Protein 3KVT (pdb70)

Structure (mmCIF, N/CA/C/O backbone):
data_3KVT
#
_entry.id   3KVT
#
_cell.length_a   67.191
_cell.length_b   67.191
_cell.length_c   138.900
_cell.angle_alpha   90.00
_cell.angle_beta   90.00
_cell.angle_gamma   90.00
#
_symmetry.space_group_name_H-M   'I 4 2 2'
#
loop_
_entity.id
_entity.type
_entity.pdbx_description
1 polymer 'POTASSIUM CHANNEL PROTEIN SHAW'
2 non-polymer 'ZINC ION'
3 water water
#
loop_
_atom_site.group_PDB
_atom_site.id
_atom_site.type_symbol
_atom_site.label_atom_id
_atom_site.label_alt_id
_atom_site.label_comp_id
_atom_site.label_asym_id
_atom_site.label_entity_id
_atom_site.label_seq_id
_atom_site.pdbx_PDB_ins_code
_atom_site.Cartn_x
_atom_site.Cartn_y
_atom_site.Cartn_z
_atom_site.occupancy
_atom_site.B_iso_or_equiv
_atom_site.auth_seq_id
_atom_site.auth_comp_id
_atom_site.auth_asym_id
_atom_site.auth_atom_id
_atom_site.pdbx_PDB_model_num
ATOM 1 N N . GLU A 1 4 ? 60.767 -16.739 111.122 1.00 59.51 9 GLU A N 1
ATOM 2 C CA . GLU A 1 4 ? 60.151 -18.080 111.364 1.00 57.04 9 GLU A CA 1
ATOM 3 C C . GLU A 1 4 ? 60.137 -18.890 110.068 1.00 52.82 9 GLU A C 1
ATOM 4 O O . GLU A 1 4 ? 60.813 -19.915 109.948 1.00 52.65 9 GLU A O 1
ATOM 6 N N . ASN A 1 5 ? 59.364 -18.412 109.101 1.00 48.32 10 ASN A N 1
ATOM 7 C CA . ASN A 1 5 ? 59.253 -19.060 107.805 1.00 42.82 10 ASN A CA 1
ATOM 8 C C . ASN A 1 5 ? 59.940 -18.225 106.729 1.00 36.96 10 ASN A C 1
ATOM 9 O O . ASN A 1 5 ? 59.768 -18.474 105.543 1.00 33.60 10 ASN A O 1
ATOM 14 N N . ARG A 1 6 ? 60.715 -17.230 107.157 1.00 33.51 11 ARG A N 1
ATOM 15 C CA . ARG A 1 6 ? 61.436 -16.345 106.241 1.00 29.69 11 ARG A CA 1
ATOM 16 C C . ARG A 1 6 ? 62.927 -16.283 106.517 1.00 25.79 11 ARG A C 1
ATOM 17 O O . ARG A 1 6 ? 63.374 -16.507 107.639 1.00 26.28 11 ARG A O 1
ATOM 25 N N . VAL A 1 7 ? 63.680 -15.895 105.496 1.00 23.73 12 VAL A N 1
ATOM 26 C CA . VAL A 1 7 ? 65.126 -15.779 105.602 1.00 21.41 12 VAL A CA 1
ATOM 27 C C . VAL A 1 7 ? 65.575 -14.454 104.999 1.00 20.05 12 VAL A C 1
ATOM 28 O O . VAL A 1 7 ? 64.986 -13.967 104.028 1.00 19.66 12 VAL A O 1
ATOM 32 N N . ILE A 1 8 ? 66.597 -13.858 105.604 1.00 19.08 13 ILE A N 1
ATOM 33 C CA . ILE A 1 8 ? 67.154 -12.597 105.123 1.00 17.29 13 ILE A CA 1
ATOM 34 C C . ILE A 1 8 ? 68.508 -12.839 104.477 1.00 17.68 13 ILE A C 1
ATOM 35 O O . ILE A 1 8 ? 69.408 -13.397 105.102 1.00 17.10 13 ILE A O 1
ATOM 40 N N . ILE A 1 9 ? 68.609 -12.506 103.195 1.00 18.51 1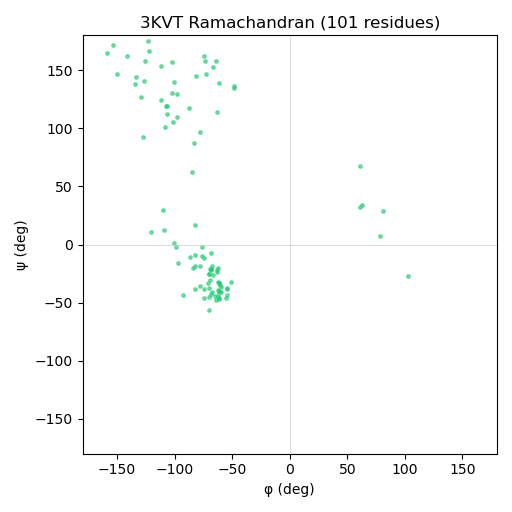4 ILE A N 1
ATOM 41 C CA . ILE A 1 9 ? 69.857 -12.651 102.467 1.00 16.67 14 ILE A CA 1
ATOM 42 C C . ILE A 1 9 ? 70.381 -11.237 102.233 1.00 17.74 14 ILE A C 1
ATOM 43 O O . ILE A 1 9 ? 69.844 -10.492 101.406 1.00 16.66 14 ILE A O 1
ATOM 48 N N . ASN A 1 10 ? 71.356 -10.848 103.053 1.00 15.87 15 ASN A N 1
ATOM 49 C CA . ASN A 1 10 ? 72.006 -9.539 102.965 1.00 13.84 15 ASN A CA 1
ATOM 50 C C . ASN A 1 10 ? 72.989 -9.615 101.797 1.00 12.67 15 ASN A C 1
ATOM 51 O O . ASN A 1 10 ? 74.063 -10.186 101.927 1.00 14.10 15 ASN A O 1
ATOM 56 N N . VAL A 1 11 ? 72.577 -9.138 100.628 1.00 12.49 16 VAL A N 1
ATOM 57 C CA . VAL A 1 11 ? 73.442 -9.164 99.456 1.00 11.88 16 VAL A CA 1
ATOM 58 C C . VAL A 1 11 ? 74.037 -7.776 99.229 1.00 16.07 16 VAL A C 1
ATOM 59 O O . VAL A 1 11 ? 73.338 -6.854 98.800 1.00 16.54 16 VAL A O 1
ATOM 63 N N . GLY A 1 12 ? 75.316 -7.626 99.562 1.00 14.51 17 GLY A N 1
ATOM 64 C CA . GLY A 1 12 ? 75.995 -6.352 99.393 1.00 15.19 17 GLY A CA 1
ATOM 65 C C . GLY A 1 12 ? 75.404 -5.199 100.186 1.00 14.79 17 GLY A C 1
ATOM 66 O O . GLY A 1 12 ? 75.468 -4.057 99.739 1.00 17.05 17 GLY A O 1
ATOM 67 N N . GLY A 1 13 ? 74.842 -5.488 101.358 1.00 15.17 18 GLY A N 1
ATOM 68 C CA . GLY A 1 13 ? 74.251 -4.445 102.183 1.00 14.54 18 GLY A CA 1
ATOM 69 C C . GLY A 1 13 ? 72.735 -4.381 102.131 1.00 14.32 18 GLY A C 1
ATOM 70 O O . GLY A 1 13 ? 72.098 -3.942 103.088 1.00 14.25 18 GLY A O 1
ATOM 71 N N . ILE A 1 14 ? 72.161 -4.822 101.012 1.00 14.53 19 ILE A N 1
ATOM 72 C CA . ILE A 1 14 ? 70.713 -4.818 100.829 1.00 15.20 19 ILE A CA 1
ATOM 73 C C . ILE A 1 14 ? 70.110 -6.100 101.378 1.00 16.01 19 ILE A C 1
ATOM 74 O O . ILE A 1 14 ? 70.382 -7.189 100.875 1.00 17.01 19 ILE A O 1
ATOM 79 N N . ARG A 1 15 ? 69.259 -5.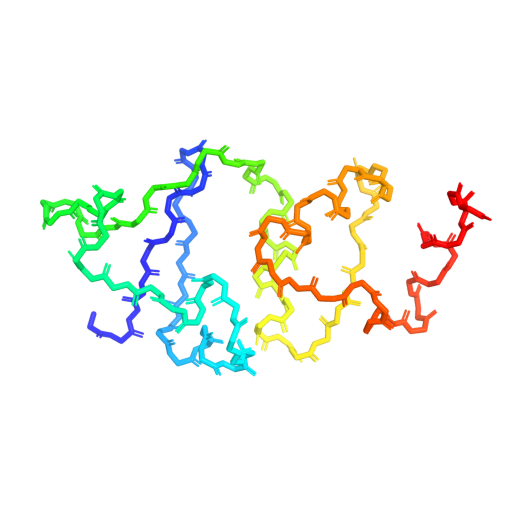964 102.384 1.00 13.14 20 ARG A N 1
ATOM 80 C CA . ARG A 1 15 ? 68.638 -7.118 102.998 1.00 14.60 20 ARG A CA 1
ATOM 81 C C . ARG A 1 15 ? 67.394 -7.655 102.295 1.00 15.25 20 ARG A C 1
ATOM 82 O O . ARG A 1 15 ? 66.268 -7.243 102.591 1.00 16.23 20 ARG A O 1
ATOM 90 N N . HIS A 1 16 ? 67.607 -8.539 101.325 1.00 13.89 21 HIS A N 1
ATOM 91 C CA . HIS A 1 16 ? 66.491 -9.155 100.615 1.00 15.41 21 HIS A CA 1
ATOM 92 C C . HIS A 1 16 ? 65.833 -10.160 101.568 1.00 15.44 21 HIS A C 1
ATOM 93 O O . HIS A 1 16 ? 66.506 -10.771 102.396 1.00 16.49 21 HIS A O 1
ATOM 100 N N . GLU A 1 17 ? 64.518 -10.315 101.457 1.00 16.65 22 GLU A N 1
ATOM 101 C CA . GLU A 1 17 ? 63.777 -11.215 102.334 1.00 16.08 22 GLU A CA 1
ATOM 102 C C . GLU A 1 17 ? 62.796 -12.073 101.549 1.00 16.18 22 GLU A C 1
ATOM 103 O O . GLU A 1 17 ? 62.114 -11.592 100.642 1.00 15.63 22 GLU A O 1
ATOM 109 N N . THR A 1 18 ? 62.731 -13.348 101.907 1.00 15.01 23 THR A N 1
ATOM 110 C CA . THR A 1 18 ? 61.842 -14.270 101.224 1.00 14.76 23 THR A CA 1
ATOM 111 C C . THR A 1 18 ? 61.456 -15.406 102.162 1.00 14.50 23 THR A C 1
ATOM 112 O O . THR A 1 18 ? 61.957 -15.489 103.276 1.00 17.71 23 THR A O 1
ATOM 116 N N . TYR A 1 19 ? 60.512 -16.242 101.751 1.00 15.42 24 TYR A N 1
ATOM 117 C CA . TYR A 1 19 ? 60.136 -17.371 102.590 1.00 15.50 24 TYR A CA 1
ATOM 118 C C . TYR A 1 19 ? 61.166 -18.457 102.334 1.00 15.98 24 TYR A C 1
ATOM 119 O O . TYR A 1 19 ? 61.666 -18.580 101.221 1.00 17.27 24 TYR A O 1
ATOM 128 N N . LYS A 1 20 ? 61.496 -19.226 103.367 1.00 17.49 25 LYS A N 1
ATOM 129 C CA . LYS A 1 20 ? 62.461 -20.320 103.252 1.00 18.05 25 LYS A CA 1
ATOM 130 C C . LYS A 1 20 ? 62.086 -21.300 102.139 1.00 17.49 25 LYS A C 1
ATOM 131 O O . LYS A 1 20 ? 62.945 -21.765 101.394 1.00 19.67 25 LYS A O 1
ATOM 137 N N . ALA A 1 21 ? 60.788 -21.549 101.992 1.00 20.06 26 ALA A N 1
ATOM 138 C CA . ALA A 1 21 ? 60.269 -22.464 100.978 1.00 20.42 26 ALA A CA 1
ATOM 139 C C . ALA A 1 21 ? 60.565 -22.012 99.550 1.00 21.90 26 ALA A C 1
ATOM 140 O O . ALA A 1 21 ? 60.731 -22.834 98.646 1.00 23.31 26 ALA A O 1
ATOM 142 N N . THR A 1 22 ? 60.609 -20.701 99.343 1.00 19.40 27 THR A N 1
ATOM 143 C CA . THR A 1 22 ? 60.880 -20.152 98.023 1.00 17.51 27 THR A CA 1
ATOM 144 C C . THR A 1 22 ? 62.254 -20.590 97.535 1.00 16.41 27 THR A C 1
ATOM 145 O O . THR A 1 22 ? 62.424 -20.915 96.364 1.00 17.48 27 THR A O 1
ATOM 149 N N . LEU A 1 23 ? 63.230 -20.591 98.440 1.00 17.89 28 LEU A N 1
ATOM 150 C CA . LEU A 1 23 ? 64.604 -20.955 98.094 1.00 20.17 28 LEU A CA 1
ATOM 151 C C . LEU A 1 23 ? 64.777 -22.429 97.746 1.00 22.47 28 LEU A C 1
ATOM 152 O O . LEU A 1 23 ? 65.723 -22.795 97.057 1.00 23.25 28 LEU A O 1
ATOM 157 N N . LYS A 1 24 ? 63.848 -23.266 98.199 1.00 24.46 29 LYS A N 1
ATOM 158 C CA . LYS A 1 24 ? 63.914 -24.694 97.917 1.00 26.43 29 LYS A CA 1
ATOM 159 C C . LYS A 1 24 ? 63.345 -25.014 96.537 1.00 28.37 29 LYS A C 1
ATOM 160 O O . LYS A 1 24 ? 63.498 -26.129 96.047 1.00 30.80 29 LYS A O 1
ATOM 166 N N . LYS A 1 25 ? 62.725 -24.028 95.895 1.00 28.89 30 LYS A N 1
ATOM 167 C CA . LYS A 1 25 ? 62.120 -24.230 94.584 1.00 29.05 30 LYS A CA 1
ATOM 168 C C . LYS A 1 25 ? 63.086 -24.600 93.465 1.00 29.14 30 LYS A C 1
ATOM 169 O O . LYS A 1 25 ? 62.679 -25.155 92.447 1.00 28.42 30 LYS A O 1
ATOM 175 N N . ILE A 1 26 ? 64.361 -24.277 93.642 1.00 27.54 31 ILE A N 1
ATOM 176 C CA . ILE A 1 26 ? 65.374 -24.628 92.654 1.00 26.51 31 ILE A CA 1
ATOM 177 C C . ILE A 1 26 ? 66.470 -25.358 93.424 1.00 27.10 31 ILE A C 1
ATOM 178 O O . ILE A 1 26 ? 67.369 -24.737 93.993 1.00 27.50 31 ILE A O 1
ATOM 183 N N . PRO A 1 27 ? 66.382 -26.697 93.482 1.00 28.40 32 PRO A N 1
ATOM 184 C CA . PRO A 1 27 ? 67.352 -27.536 94.190 1.00 28.47 32 PRO A CA 1
ATOM 185 C C . PRO A 1 27 ? 68.751 -27.478 93.601 1.00 28.24 32 PRO A C 1
ATOM 186 O O . PRO A 1 27 ? 68.934 -27.093 92.443 1.00 27.43 32 PRO A O 1
ATOM 190 N N . ALA A 1 28 ? 69.732 -27.832 94.429 1.00 28.27 33 ALA A N 1
ATOM 191 C CA . ALA A 1 28 ? 71.145 -27.861 94.042 1.00 29.48 33 ALA A CA 1
ATOM 192 C C . ALA A 1 28 ? 71.781 -26.521 93.630 1.00 28.81 33 ALA A C 1
ATOM 193 O O . ALA A 1 28 ? 72.656 -26.480 92.750 1.00 30.53 33 ALA A O 1
ATOM 195 N N . THR A 1 29 ? 71.339 -25.440 94.275 1.00 27.12 34 THR A N 1
ATOM 196 C CA . THR A 1 29 ? 71.862 -24.096 94.029 1.00 22.82 34 THR A CA 1
ATOM 197 C C . THR A 1 29 ? 72.391 -23.556 95.357 1.00 22.50 34 THR A C 1
ATOM 198 O O . THR A 1 29 ? 72.080 -24.099 96.423 1.00 20.91 34 THR A O 1
ATOM 202 N N . ARG A 1 30 ? 73.158 -22.472 95.312 1.00 19.99 35 ARG A N 1
ATOM 203 C CA . ARG A 1 30 ? 73.711 -21.921 96.544 1.00 17.72 35 ARG A CA 1
ATOM 204 C C . ARG A 1 30 ? 72.636 -21.507 97.544 1.00 16.54 35 ARG A C 1
ATOM 205 O O . ARG A 1 30 ? 72.757 -21.777 98.733 1.00 19.65 35 ARG A O 1
ATOM 213 N N . LEU A 1 31 ? 71.563 -20.893 97.055 1.00 17.29 36 LEU A N 1
ATOM 214 C CA . LEU A 1 31 ? 70.474 -20.451 97.922 1.00 19.28 36 LEU A CA 1
ATOM 215 C C . LEU A 1 31 ? 69.634 -21.588 98.501 1.00 19.86 36 LEU A C 1
ATOM 216 O O . LEU A 1 31 ? 69.133 -21.479 99.618 1.00 18.05 36 LEU A O 1
ATOM 221 N N . SER A 1 32 ? 69.462 -22.668 97.744 1.00 23.00 37 SER A N 1
ATOM 222 C CA . SER A 1 32 ? 68.684 -23.800 98.243 1.00 24.23 37 SER A CA 1
ATOM 223 C C . SER A 1 32 ? 69.487 -24.569 99.277 1.00 25.35 37 SER A C 1
ATOM 224 O O . SER A 1 32 ? 68.928 -25.358 100.038 1.00 25.46 37 SER A O 1
ATOM 227 N N . ARG A 1 33 ? 70.780 -24.250 99.356 1.00 29.63 38 ARG A N 1
ATOM 228 C CA . ARG A 1 33 ? 71.720 -24.888 100.284 1.00 30.95 38 ARG A CA 1
ATOM 229 C C . ARG A 1 33 ? 72.063 -24.125 101.575 1.00 31.62 38 ARG A C 1
ATOM 230 O O . ARG A 1 33 ? 72.864 -24.614 102.374 1.00 32.90 38 ARG A O 1
ATOM 238 N N . LEU A 1 34 ? 71.470 -22.947 101.784 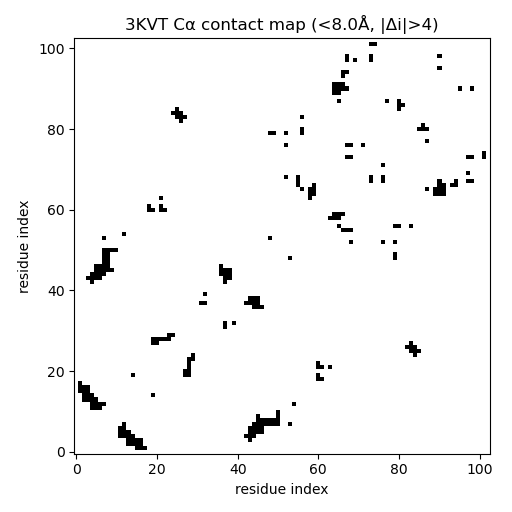1.00 30.18 39 LEU A N 1
ATOM 239 C CA . LEU A 1 34 ? 71.744 -22.145 102.984 1.00 27.30 39 LEU A CA 1
ATOM 240 C C . LEU A 1 34 ? 71.674 -22.941 104.285 1.00 27.73 39 LEU A C 1
ATOM 241 O O . LEU A 1 34 ? 70.744 -23.722 104.495 1.00 29.38 39 LEU A O 1
ATOM 246 N N . THR A 1 35 ? 72.658 -22.728 105.155 1.00 25.97 40 THR A N 1
ATOM 247 C CA . THR A 1 35 ? 72.731 -23.405 106.451 1.00 24.76 40 THR A CA 1
ATOM 248 C C . THR A 1 35 ? 73.422 -22.517 107.478 1.00 23.35 40 THR A C 1
ATOM 249 O O . THR A 1 35 ? 74.317 -21.751 107.131 1.00 23.64 40 THR A O 1
ATOM 253 N N . GLU A 1 36 ? 73.000 -22.622 108.738 1.00 23.47 41 GLU A N 1
ATOM 254 C CA . GLU A 1 36 ? 73.582 -21.829 109.824 1.00 25.05 41 GLU A CA 1
ATOM 255 C C . GLU A 1 36 ? 75.018 -22.221 110.149 1.00 26.35 41 GLU A C 1
ATOM 256 O O . GLU A 1 36 ? 75.675 -21.569 110.957 1.00 26.31 41 GLU A O 1
ATOM 262 N N . GLY A 1 37 ? 75.489 -23.301 109.533 1.00 25.97 42 GLY A N 1
ATOM 263 C CA . GLY A 1 37 ? 76.859 -23.726 109.730 1.00 25.32 42 GLY A CA 1
ATOM 264 C C . GLY A 1 37 ? 77.757 -22.831 108.888 1.00 26.08 42 GLY A C 1
ATOM 265 O O . GLY A 1 37 ? 78.962 -22.761 109.120 1.00 27.89 42 GLY A O 1
ATOM 266 N N . MET A 1 38 ? 77.171 -22.154 107.899 1.00 24.61 43 MET A N 1
ATOM 267 C CA . MET A 1 38 ? 77.918 -21.245 107.031 1.00 21.87 43 MET A CA 1
ATOM 268 C C . MET A 1 38 ? 78.517 -20.113 107.838 1.00 19.81 43 MET A C 1
ATOM 269 O O . MET A 1 38 ? 77.884 -19.563 108.737 1.00 17.37 43 MET A O 1
ATOM 274 N N . LEU A 1 39 ? 79.753 -19.772 107.508 1.00 20.90 44 LEU A N 1
ATOM 275 C CA . LEU A 1 39 ? 80.471 -18.720 108.208 1.00 20.82 44 LEU A CA 1
ATOM 276 C C . LEU A 1 39 ? 79.921 -17.323 107.953 1.00 18.00 44 LEU A C 1
ATOM 277 O O . LEU A 1 39 ? 79.999 -16.462 108.826 1.00 19.92 44 LEU A O 1
ATOM 282 N N . ASN A 1 40 ? 79.351 -17.104 106.772 1.00 18.06 45 ASN A N 1
ATOM 283 C CA . ASN A 1 40 ? 78.769 -15.806 106.432 1.00 17.77 45 ASN A CA 1
ATOM 284 C C . ASN A 1 40 ? 77.354 -15.652 106.991 1.00 20.75 45 ASN A C 1
ATOM 285 O O . ASN A 1 40 ? 76.574 -14.822 106.522 1.00 23.01 45 ASN A O 1
ATOM 290 N N . TYR A 1 41 ? 77.000 -16.507 107.947 1.00 21.41 46 TYR A N 1
ATOM 291 C CA . TYR A 1 41 ? 75.702 -16.429 108.597 1.00 21.30 46 TYR A CA 1
ATOM 292 C C . TYR A 1 41 ? 75.949 -15.772 109.945 1.00 21.78 46 TYR A C 1
ATOM 293 O O . TYR A 1 41 ? 76.862 -16.170 110.669 1.00 21.77 46 TYR A O 1
ATOM 302 N N . ASP A 1 42 ? 75.158 -14.748 110.255 1.00 21.14 47 ASP A N 1
ATOM 303 C CA . ASP A 1 42 ? 75.270 -14.025 111.518 1.00 24.89 47 ASP A CA 1
ATOM 304 C C . ASP A 1 42 ? 74.099 -14.381 112.432 1.00 26.57 47 ASP A C 1
ATOM 305 O O . ASP A 1 42 ? 72.956 -14.035 112.154 1.00 24.19 47 ASP A O 1
ATOM 310 N N . PRO A 1 43 ? 74.378 -15.075 113.543 1.00 28.37 48 PRO A N 1
ATOM 311 C CA . PRO A 1 43 ? 73.340 -15.475 114.499 1.00 30.17 48 PRO A CA 1
ATOM 312 C C . PRO A 1 43 ? 72.673 -14.310 115.235 1.00 31.53 48 PRO A C 1
ATOM 313 O O . PRO A 1 43 ? 71.532 -14.423 115.674 1.00 33.27 48 PRO A O 1
ATOM 317 N N . VAL A 1 44 ? 73.393 -13.201 115.378 1.00 34.33 49 VAL A N 1
ATOM 318 C CA . VAL A 1 44 ? 72.866 -12.023 116.057 1.00 34.32 49 VAL A CA 1
ATOM 319 C C . VAL A 1 44 ? 71.775 -11.357 115.226 1.00 36.38 49 VAL A C 1
ATOM 320 O O . VAL A 1 44 ? 70.654 -11.163 115.706 1.00 40.03 49 VAL A O 1
ATOM 324 N N . LEU A 1 45 ? 72.110 -10.998 113.987 1.00 35.54 50 LEU A N 1
ATOM 325 C CA . LEU A 1 45 ? 71.149 -10.366 113.085 1.00 35.74 50 LEU A CA 1
ATOM 326 C C . LEU A 1 45 ? 70.262 -11.398 112.409 1.00 34.05 50 LEU A C 1
ATOM 327 O O . LEU A 1 45 ? 69.195 -11.066 111.890 1.00 32.95 50 LEU A O 1
ATOM 332 N N . ASN A 1 46 ? 70.716 -12.649 112.430 1.00 32.15 51 ASN A N 1
ATOM 333 C CA . ASN A 1 46 ? 70.001 -13.757 111.814 1.00 29.82 51 ASN A CA 1
ATOM 334 C C . ASN A 1 46 ? 69.862 -13.494 110.308 1.00 26.77 51 ASN A C 1
ATOM 335 O O . ASN A 1 46 ? 68.767 -13.233 109.814 1.00 27.50 51 ASN A O 1
ATOM 340 N N . GLU A 1 47 ? 70.990 -13.522 109.593 1.00 24.28 52 GLU A N 1
ATOM 341 C CA . GLU A 1 47 ? 71.007 -13.2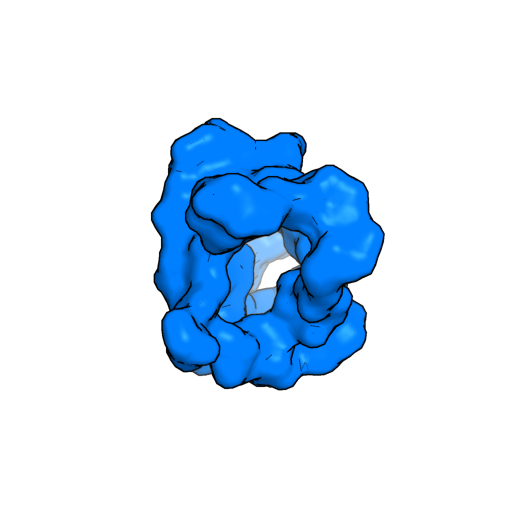85 108.142 1.00 20.93 52 GLU A CA 1
ATOM 342 C C . GLU A 1 47 ? 72.251 -13.860 107.475 1.00 17.63 52 GLU A C 1
ATOM 343 O O . GLU A 1 47 ? 73.221 -14.182 108.145 1.00 18.76 52 GLU A O 1
ATOM 349 N N . TYR A 1 48 ? 72.213 -13.977 106.151 1.00 15.82 53 TYR A N 1
ATOM 350 C CA . TYR A 1 48 ? 73.341 -14.487 105.375 1.00 16.92 53 TYR A CA 1
ATOM 351 C C . TYR A 1 48 ? 73.925 -13.357 104.541 1.00 17.24 53 TYR A C 1
ATOM 352 O O . TYR A 1 48 ? 73.203 -12.725 103.773 1.00 19.51 53 TYR A O 1
ATOM 361 N N . PHE A 1 49 ? 75.220 -13.092 104.695 1.00 14.85 54 PHE A N 1
ATOM 362 C CA . PHE A 1 49 ? 75.855 -12.047 103.907 1.00 13.22 54 PHE A CA 1
ATOM 363 C C . PHE A 1 49 ? 76.597 -12.594 102.695 1.00 14.09 54 PHE A C 1
ATOM 364 O O . PHE A 1 49 ? 77.410 -13.515 102.811 1.00 13.59 54 PHE A O 1
ATOM 372 N N . PHE A 1 50 ? 76.312 -12.001 101.537 1.00 13.54 55 PHE A N 1
ATOM 373 C CA . PHE A 1 50 ? 76.954 -12.340 100.275 1.00 14.63 55 PHE A CA 1
ATOM 374 C C . PHE A 1 50 ? 77.445 -11.045 99.629 1.00 17.26 55 PHE A C 1
ATOM 375 O O . PHE A 1 50 ? 76.682 -10.088 99.461 1.00 17.79 55 PHE A O 1
ATOM 383 N N . ASP A 1 51 ? 78.726 -11.017 99.280 1.00 16.85 56 ASP A N 1
ATOM 384 C CA . ASP A 1 51 ? 79.343 -9.841 98.673 1.00 17.17 56 ASP A CA 1
ATOM 385 C C . ASP A 1 51 ? 79.128 -9.809 97.158 1.00 17.35 56 ASP A C 1
ATOM 386 O O . ASP A 1 51 ? 80.086 -9.867 96.381 1.00 17.49 56 ASP A O 1
ATOM 391 N N . ARG A 1 52 ? 77.861 -9.721 96.745 1.00 17.14 57 ARG A N 1
ATOM 392 C CA . ARG A 1 52 ? 77.509 -9.694 95.322 1.00 16.12 57 ARG A CA 1
ATOM 393 C C . ARG A 1 52 ? 76.706 -8.445 94.964 1.00 16.73 57 ARG A C 1
ATOM 394 O O . ARG A 1 52 ? 76.328 -7.665 95.843 1.00 18.28 57 ARG A O 1
ATOM 402 N N . HIS A 1 53 ? 76.430 -8.290 93.668 1.00 17.00 58 HIS A N 1
ATOM 403 C CA . HIS A 1 53 ? 75.658 -7.172 93.135 1.00 16.93 58 HIS A CA 1
ATOM 404 C C . HIS A 1 53 ? 74.255 -7.253 93.727 1.00 18.92 58 HIS A C 1
ATOM 405 O O . HIS A 1 53 ? 73.498 -8.184 93.437 1.00 18.78 58 HIS A O 1
ATOM 412 N N . PRO A 1 54 ? 73.889 -6.269 94.560 1.00 18.76 59 PRO A N 1
ATOM 413 C CA . PRO A 1 54 ? 72.574 -6.225 95.207 1.00 21.13 59 PRO A CA 1
ATOM 414 C C . PRO A 1 54 ? 71.395 -5.921 94.277 1.00 24.19 59 PRO A C 1
ATOM 415 O O . PRO A 1 54 ? 70.250 -6.285 94.576 1.00 27.21 59 PRO A O 1
ATOM 419 N N . GLY A 1 55 ? 71.673 -5.238 93.169 1.00 25.28 60 GLY A N 1
ATOM 420 C CA . GLY A 1 55 ? 70.624 -4.885 92.232 1.00 26.75 60 GLY A CA 1
ATOM 421 C C . GLY A 1 55 ? 70.156 -6.074 91.426 1.00 28.28 60 GLY A C 1
ATOM 422 O O . GLY A 1 55 ? 68.955 -6.318 91.297 1.00 30.73 60 GLY A O 1
ATOM 423 N N . VAL A 1 56 ? 71.120 -6.828 90.917 1.00 24.02 61 VAL A N 1
ATOM 424 C CA . VAL A 1 56 ? 70.863 -8.004 90.104 1.00 21.87 61 VAL A CA 1
ATOM 425 C C . VAL A 1 56 ? 70.226 -9.152 90.900 1.00 21.41 61 VAL A C 1
ATOM 426 O O . VAL A 1 56 ? 69.540 -10.008 90.338 1.00 19.62 61 VAL A O 1
ATOM 430 N N . PHE A 1 57 ? 70.409 -9.134 92.215 1.00 18.74 62 PHE A N 1
ATOM 431 C CA . PHE A 1 57 ? 69.882 -10.189 93.063 1.00 17.47 62 PHE A CA 1
ATOM 432 C C . PHE A 1 57 ? 68.366 -10.326 93.031 1.00 18.35 62 PHE A C 1
ATOM 433 O O . PHE A 1 57 ? 67.844 -11.429 93.150 1.00 16.78 62 PHE A O 1
ATOM 441 N N . ALA A 1 58 ? 67.657 -9.214 92.869 1.00 18.64 63 ALA A N 1
ATOM 442 C CA . ALA A 1 58 ? 66.197 -9.251 92.807 1.00 17.98 63 ALA A CA 1
ATOM 443 C C . ALA A 1 58 ? 65.785 -10.115 91.628 1.00 17.94 63 ALA A C 1
ATOM 444 O O . ALA A 1 58 ? 64.782 -10.823 91.681 1.00 17.73 63 ALA A O 1
ATOM 446 N N . GLN A 1 59 ? 66.584 -10.057 90.567 1.00 19.98 64 GLN A N 1
ATOM 447 C CA . GLN A 1 59 ? 66.328 -10.826 89.361 1.00 20.70 64 GLN A CA 1
ATOM 448 C C . GLN A 1 59 ? 66.674 -12.285 89.623 1.00 18.97 64 GLN A C 1
ATOM 449 O O . GLN A 1 59 ? 65.972 -13.193 89.175 1.00 20.25 64 GLN A O 1
ATOM 455 N N . ILE A 1 60 ? 67.742 -12.504 90.380 1.00 18.57 65 ILE A N 1
ATOM 456 C CA . ILE A 1 60 ? 68.172 -13.855 90.716 1.00 17.09 65 ILE A CA 1
ATOM 457 C C . ILE A 1 60 ? 67.090 -14.517 91.559 1.00 17.73 65 ILE A C 1
ATOM 458 O O . ILE A 1 60 ? 66.650 -15.627 91.280 1.00 18.87 65 ILE A O 1
ATOM 463 N N . ILE A 1 61 ? 66.631 -13.789 92.565 1.00 18.38 66 ILE A N 1
ATOM 464 C CA . ILE A 1 61 ? 65.624 -14.278 93.490 1.00 18.98 66 ILE A CA 1
ATOM 465 C C . ILE A 1 61 ? 64.251 -14.410 92.826 1.00 18.72 66 ILE A C 1
ATOM 466 O O . ILE A 1 61 ? 63.449 -15.262 93.205 1.00 17.62 66 ILE A O 1
ATOM 471 N N . ASN A 1 62 ? 64.010 -13.629 91.779 1.00 17.54 67 ASN A N 1
ATOM 472 C CA . ASN A 1 62 ? 62.728 -13.692 91.091 1.00 19.02 67 ASN A CA 1
ATOM 473 C C . ASN A 1 62 ? 62.565 -15.009 90.334 1.00 19.72 67 ASN A C 1
ATOM 474 O O . ASN A 1 62 ? 61.451 -15.412 90.018 1.00 18.96 67 ASN A O 1
ATOM 479 N N . TYR A 1 63 ? 63.686 -15.670 90.047 1.00 20.82 68 TYR A N 1
ATOM 480 C CA . TYR A 1 63 ? 63.685 -16.957 89.360 1.00 19.91 68 TYR A CA 1
ATOM 481 C C . TYR A 1 63 ? 63.065 -17.986 90.304 1.00 20.51 68 TYR A C 1
ATOM 482 O O . TYR A 1 63 ? 62.284 -18.834 89.884 1.00 21.00 68 TYR A O 1
ATOM 491 N N . TYR A 1 64 ? 63.415 -17.900 91.583 1.00 20.04 69 TYR A N 1
ATOM 492 C CA . TYR A 1 64 ? 62.867 -18.802 92.589 1.00 20.96 69 TYR A CA 1
ATOM 493 C C . TYR A 1 64 ? 61.389 -18.497 92.845 1.00 22.57 69 TYR A C 1
ATOM 494 O O . TYR A 1 64 ? 60.571 -19.406 92.929 1.00 21.77 69 TYR A O 1
ATOM 503 N N . ARG A 1 65 ? 61.062 -17.214 92.980 1.00 22.17 70 ARG A N 1
ATOM 504 C CA . ARG A 1 65 ? 59.694 -16.775 93.248 1.00 21.89 70 ARG A CA 1
ATOM 505 C C . ARG A 1 65 ? 58.695 -17.140 92.159 1.00 22.79 70 ARG A C 1
ATOM 506 O O . ARG A 1 65 ? 57.625 -17.667 92.450 1.00 24.61 70 ARG A O 1
ATOM 514 N N . SER A 1 66 ? 59.062 -16.886 90.906 1.00 23.39 71 SER A N 1
ATOM 515 C CA . SER A 1 66 ? 58.187 -17.148 89.766 1.00 25.97 71 SER A CA 1
ATOM 516 C C . SER A 1 66 ? 58.424 -18.466 89.026 1.00 25.23 71 SER A C 1
ATOM 517 O O . SER A 1 66 ? 57.584 -18.890 88.239 1.00 26.01 71 SER A O 1
ATOM 520 N N . GLY A 1 67 ? 59.573 -19.090 89.252 1.00 24.77 72 GLY A N 1
ATOM 521 C CA . GLY A 1 67 ? 59.883 -20.331 88.572 1.00 24.53 72 GLY A CA 1
ATOM 522 C C . GLY A 1 67 ? 60.338 -20.090 87.141 1.00 26.89 72 GLY A C 1
ATOM 523 O O . GLY A 1 67 ? 60.517 -21.041 86.388 1.00 29.49 72 GLY A O 1
ATOM 524 N N . LYS A 1 68 ? 60.530 -18.823 86.766 1.00 27.54 73 LYS A N 1
ATOM 525 C CA . LYS A 1 68 ? 60.968 -18.456 85.415 1.00 28.67 73 LYS A CA 1
ATOM 526 C C . LYS A 1 68 ? 62.210 -17.550 85.435 1.00 27.90 73 LYS A C 1
ATOM 527 O O . LYS A 1 68 ? 62.323 -16.660 86.278 1.00 27.65 73 LYS A O 1
ATOM 533 N N . LEU A 1 69 ? 63.135 -17.783 84.505 1.00 25.35 74 LEU A N 1
ATOM 534 C CA . LEU A 1 69 ? 64.366 -17.003 84.428 1.00 24.73 74 LEU A CA 1
ATOM 535 C C . LEU A 1 69 ? 64.324 -15.892 83.405 1.00 23.11 74 LEU A C 1
ATOM 536 O O . LEU A 1 69 ? 64.343 -16.143 82.205 1.00 25.06 74 LEU A O 1
ATOM 541 N N . HIS A 1 70 ? 64.281 -14.658 83.888 1.00 22.51 75 HIS A N 1
ATOM 542 C CA . HIS A 1 70 ? 64.278 -13.503 83.009 1.00 22.11 75 HIS A CA 1
ATOM 543 C C . HIS A 1 70 ? 65.600 -12.794 83.218 1.00 23.42 75 HIS A C 1
ATOM 544 O O . HIS A 1 70 ? 66.223 -12.924 84.271 1.00 25.76 75 HIS A O 1
ATOM 551 N N . TYR A 1 71 ? 66.038 -12.070 82.197 1.00 24.35 76 TYR A N 1
ATOM 552 C CA . TYR A 1 71 ? 67.274 -11.308 82.263 1.00 24.07 76 TYR A CA 1
ATOM 553 C C . TYR A 1 71 ? 66.924 -9.847 82.524 1.00 24.81 76 TYR A C 1
ATOM 554 O O . TYR A 1 71 ? 65.937 -9.331 82.001 1.00 24.62 76 TYR A O 1
ATOM 563 N N . PRO A 1 72 ? 67.706 -9.171 83.372 1.00 24.81 77 PRO A N 1
ATOM 564 C CA . PRO A 1 72 ? 67.435 -7.760 83.654 1.00 25.08 77 PRO A CA 1
ATOM 565 C C . PRO A 1 72 ? 67.887 -6.983 82.419 1.00 26.35 77 PRO A C 1
ATOM 566 O O . PRO A 1 72 ? 68.622 -7.519 81.593 1.00 26.32 77 PRO A O 1
ATOM 570 N N . THR A 1 73 ? 67.430 -5.750 82.254 1.00 28.47 78 THR A N 1
ATOM 571 C CA . THR A 1 73 ? 67.850 -4.972 81.093 1.00 31.92 78 THR A CA 1
ATOM 572 C C . THR A 1 73 ? 68.561 -3.682 81.484 1.00 31.87 78 THR A C 1
ATOM 573 O O . THR A 1 73 ? 68.781 -2.812 80.642 1.00 32.25 78 THR A O 1
ATOM 577 N N . ASP A 1 74 ? 68.893 -3.558 82.768 1.00 30.53 79 ASP A N 1
ATOM 578 C CA . ASP A 1 74 ? 69.612 -2.389 83.271 1.00 29.33 79 ASP A CA 1
ATOM 579 C C . ASP A 1 74 ? 71.112 -2.673 83.398 1.00 27.73 79 ASP A C 1
ATOM 580 O O . ASP A 1 74 ? 71.882 -1.808 83.799 1.00 27.02 79 ASP A O 1
ATOM 585 N N . VAL A 1 75 ? 71.506 -3.906 83.080 1.00 25.46 80 VAL A N 1
ATOM 586 C CA . VAL A 1 75 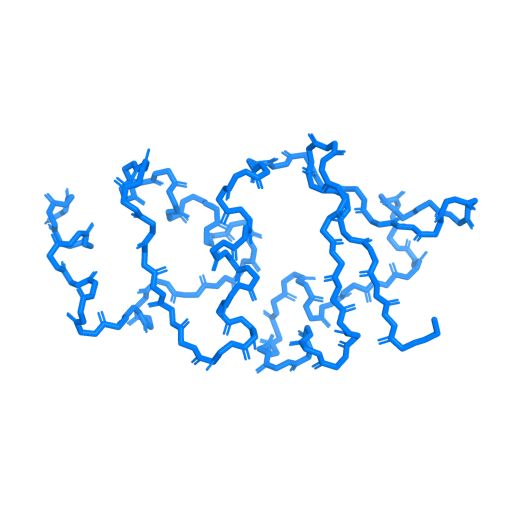? 72.913 -4.328 83.077 1.00 24.95 80 VAL A CA 1
ATOM 587 C C . VAL A 1 75 ? 73.091 -5.251 81.881 1.00 24.67 80 VAL A C 1
ATOM 588 O O . VAL A 1 75 ? 72.112 -5.766 81.337 1.00 25.61 80 VAL A O 1
ATOM 592 N N . CYS A 1 76 ? 74.335 -5.457 81.464 1.00 25.27 81 CYS A N 1
ATOM 593 C CA . CYS A 1 76 ? 74.608 -6.321 80.325 1.00 24.82 81 CYS A CA 1
ATOM 594 C C . CYS A 1 76 ? 74.429 -7.800 80.666 1.00 23.78 81 CYS A C 1
ATOM 595 O O . CYS A 1 76 ? 74.463 -8.184 81.835 1.00 24.06 81 CYS A O 1
ATOM 598 N N . GLY A 1 77 ? 74.209 -8.613 79.635 1.00 23.24 82 GLY A N 1
ATOM 599 C CA . GLY A 1 77 ? 74.032 -10.046 79.811 1.00 22.54 82 GLY A CA 1
ATOM 600 C C . GLY A 1 77 ? 75.192 -10.683 80.548 1.00 23.12 82 GLY A C 1
ATOM 601 O O . GLY A 1 77 ? 74.969 -11.497 81.440 1.00 25.47 82 GLY A O 1
ATOM 602 N N . PRO A 1 78 ? 76.446 -10.367 80.172 1.00 23.71 83 PRO A N 1
ATOM 603 C CA . PRO A 1 78 ? 77.650 -10.908 80.808 1.00 22.86 83 PRO A CA 1
ATOM 604 C C . PRO A 1 78 ? 77.709 -10.693 82.321 1.00 23.33 83 PRO A C 1
ATOM 605 O O . PRO A 1 78 ? 78.086 -11.606 83.057 1.00 24.49 83 PRO A O 1
ATOM 609 N N . LEU A 1 79 ? 77.357 -9.495 82.787 1.00 23.53 84 LEU A N 1
ATOM 610 C CA . LEU A 1 79 ? 77.366 -9.222 84.226 1.00 21.26 84 LEU A CA 1
ATOM 611 C C . LEU A 1 79 ? 76.319 -10.103 84.914 1.00 22.21 84 LEU A C 1
ATOM 612 O O . LEU A 1 79 ? 76.597 -10.709 85.948 1.00 24.38 84 LEU A O 1
ATOM 617 N N . PHE A 1 80 ? 75.128 -10.194 84.327 1.00 20.58 85 PHE A N 1
ATOM 618 C CA . PHE A 1 80 ? 74.062 -11.011 84.897 1.00 20.82 85 PHE A CA 1
ATOM 619 C C . PHE A 1 80 ? 74.478 -12.476 84.949 1.00 20.75 85 PHE A C 1
ATOM 620 O O . PHE A 1 80 ? 74.312 -13.146 85.972 1.00 20.46 85 PHE A O 1
ATOM 628 N N . GLU A 1 81 ? 75.044 -12.959 83.848 1.00 20.97 86 GLU A N 1
ATOM 629 C CA . GLU A 1 81 ? 75.489 -14.345 83.764 1.00 24.60 86 GLU A CA 1
ATOM 630 C C . GLU A 1 81 ? 76.566 -14.679 84.797 1.00 25.17 86 GLU A C 1
ATOM 631 O O . GLU A 1 81 ? 76.600 -15.791 85.315 1.00 25.14 86 GLU A O 1
ATOM 637 N N . GLU A 1 82 ? 77.415 -13.710 85.134 1.00 25.06 87 GLU A N 1
ATOM 638 C CA . GLU A 1 82 ? 78.435 -13.930 86.161 1.00 23.72 87 GLU A CA 1
ATOM 639 C C . GLU A 1 82 ? 77.715 -14.214 87.468 1.00 23.01 87 GLU A C 1
ATOM 640 O O . GLU A 1 82 ? 78.142 -15.057 88.253 1.00 21.61 87 GLU A O 1
ATOM 646 N N . GLU A 1 83 ? 76.625 -13.484 87.697 1.00 19.84 88 GLU A N 1
ATOM 647 C CA . GLU A 1 83 ? 75.838 -13.653 88.904 1.00 20.30 88 GLU A CA 1
ATOM 648 C C . GLU A 1 83 ? 75.115 -14.987 88.861 1.00 19.86 88 GLU A C 1
ATOM 649 O O . GLU A 1 83 ? 74.999 -15.660 89.886 1.00 19.00 88 GLU A O 1
ATOM 655 N N . LEU A 1 84 ? 74.643 -15.372 87.675 1.00 20.27 89 LEU A N 1
ATOM 656 C CA . LEU A 1 84 ? 73.949 -16.649 87.511 1.00 19.42 89 LEU A CA 1
ATOM 657 C C . LEU A 1 84 ? 74.892 -17.798 87.869 1.00 21.34 89 LEU A C 1
ATOM 658 O O . LEU A 1 84 ? 74.491 -18.759 88.531 1.00 23.19 89 LEU A O 1
ATOM 663 N N . GLU A 1 85 ? 76.156 -17.673 87.473 1.00 22.50 90 GLU A N 1
ATOM 664 C CA . GLU A 1 85 ? 77.146 -18.701 87.771 1.00 27.36 90 GLU A CA 1
ATOM 665 C C . GLU A 1 85 ? 77.467 -18.791 89.257 1.00 25.14 90 GLU A C 1
ATOM 666 O O . GLU A 1 85 ? 77.586 -19.888 89.793 1.00 23.77 90 GLU A O 1
ATOM 672 N N . PHE A 1 86 ? 77.617 -17.644 89.921 1.00 21.77 91 PHE A N 1
ATOM 673 C CA . PHE A 1 86 ? 77.916 -17.648 91.351 1.00 18.09 91 PHE A CA 1
ATOM 674 C C . PHE A 1 86 ? 76.788 -18.302 92.136 1.00 17.58 91 PHE A C 1
ATOM 675 O O . PHE A 1 86 ? 77.034 -19.085 93.055 1.00 19.15 91 PHE A O 1
ATOM 683 N N . TRP A 1 87 ? 75.552 -17.957 91.786 1.00 17.58 92 TRP A N 1
ATOM 684 C CA . TRP A 1 87 ? 74.394 -18.498 92.480 1.00 18.48 92 TRP A CA 1
ATOM 685 C C . TRP A 1 87 ? 74.051 -19.940 92.113 1.00 19.59 92 TRP A C 1
ATOM 686 O O . TRP A 1 87 ? 73.239 -20.581 92.777 1.00 19.16 92 TRP A O 1
ATOM 697 N N . GLY A 1 88 ? 74.699 -20.454 91.074 1.00 20.94 93 GLY A N 1
ATOM 698 C CA . GLY A 1 88 ? 74.482 -21.829 90.662 1.00 20.94 93 GLY A CA 1
ATOM 699 C C . GLY A 1 88 ? 73.249 -22.055 89.819 1.00 23.11 93 GLY A C 1
ATOM 700 O O . GLY A 1 88 ? 72.665 -23.137 89.832 1.00 25.22 93 GLY A O 1
ATOM 701 N N . LEU A 1 89 ? 72.855 -21.033 89.075 1.00 24.87 94 LEU A N 1
ATOM 702 C CA . LEU A 1 89 ? 71.684 -21.121 88.227 1.00 25.35 94 LEU A CA 1
ATOM 703 C C . LEU A 1 89 ? 72.142 -21.316 86.796 1.00 27.95 94 LEU A C 1
ATOM 704 O O . LEU A 1 89 ? 73.271 -20.984 86.456 1.00 26.97 94 LEU A O 1
ATOM 709 N N . ASP A 1 90 ? 71.268 -21.870 85.965 1.00 33.70 95 ASP A N 1
ATOM 710 C CA . ASP A 1 90 ? 71.606 -22.127 84.571 1.00 37.37 95 ASP A CA 1
ATOM 711 C C . ASP A 1 90 ? 70.930 -21.159 83.603 1.00 37.89 95 ASP A C 1
ATOM 712 O O . ASP A 1 90 ? 69.706 -21.144 83.475 1.00 38.10 95 ASP A O 1
ATOM 717 N N . SER A 1 91 ? 71.748 -20.410 82.868 1.00 37.27 96 SER A N 1
ATOM 718 C CA . SER A 1 91 ? 71.265 -19.420 81.904 1.00 39.34 96 SER A CA 1
ATOM 719 C C . SER A 1 91 ? 70.467 -20.002 80.745 1.00 38.67 96 SER A C 1
ATOM 720 O O . SER A 1 91 ? 69.689 -19.297 80.106 1.00 38.24 96 SER A O 1
ATOM 723 N N . ASN A 1 92 ? 70.689 -21.279 80.454 1.00 40.85 97 ASN A N 1
ATOM 724 C CA . ASN A 1 92 ? 69.971 -21.939 79.371 1.00 42.74 97 ASN A CA 1
ATOM 725 C C . ASN A 1 92 ? 68.473 -21.967 79.643 1.00 42.12 97 ASN A C 1
ATOM 726 O O . ASN A 1 92 ? 67.675 -22.130 78.723 1.00 42.47 97 ASN A O 1
ATOM 731 N N . GLN A 1 93 ? 68.096 -21.808 80.909 1.00 39.52 98 GLN A N 1
ATOM 732 C CA . GLN A 1 93 ? 66.692 -21.797 81.270 1.00 37.16 98 GLN A CA 1
ATOM 733 C C . GLN A 1 93 ? 66.013 -20.492 80.909 1.00 35.45 98 GLN A C 1
ATOM 734 O O . GLN A 1 93 ? 64.810 -20.364 81.097 1.00 33.77 98 GLN A O 1
ATOM 740 N N . VAL A 1 94 ? 66.766 -19.539 80.365 1.00 34.61 99 VAL A N 1
ATOM 741 C CA . VAL A 1 94 ? 66.204 -18.235 80.013 1.00 34.00 99 VAL A CA 1
ATOM 742 C C . VAL A 1 94 ? 64.908 -18.310 79.212 1.00 35.17 99 V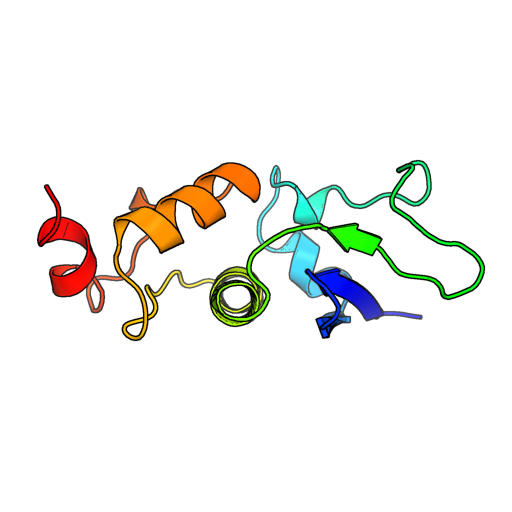AL A C 1
ATOM 743 O O . VAL A 1 94 ? 64.766 -19.125 78.303 1.00 36.79 99 VAL A O 1
ATOM 747 N N . GLU A 1 95 ? 63.956 -17.463 79.593 1.00 36.14 100 GLU A N 1
ATOM 748 C CA . GLU A 1 95 ? 62.658 -17.397 78.943 1.00 37.80 100 GLU A CA 1
ATOM 749 C C . GLU A 1 95 ? 62.740 -16.897 77.504 1.00 36.45 100 GLU A C 1
ATOM 750 O O . GLU A 1 95 ? 63.649 -16.142 77.156 1.00 36.19 100 GLU A O 1
ATOM 756 N N . PRO A 1 96 ? 61.779 -17.311 76.650 1.00 36.99 101 PRO A N 1
ATOM 757 C CA . PRO A 1 96 ? 61.725 -16.915 75.241 1.00 35.53 101 PRO A CA 1
ATOM 758 C C . PRO A 1 96 ? 61.748 -15.409 75.085 1.00 34.43 101 PRO A C 1
ATOM 759 O O . PRO A 1 96 ? 62.396 -14.883 74.185 1.00 34.82 101 PRO A O 1
ATOM 763 N N . CYS A 1 97 ? 61.065 -14.725 75.995 1.00 33.43 102 CYS A N 1
ATOM 764 C CA . CYS A 1 97 ? 60.985 -13.269 75.974 1.00 33.18 102 CYS A CA 1
ATOM 765 C C . CYS A 1 97 ? 62.322 -12.593 76.261 1.00 32.44 102 CYS A C 1
ATOM 766 O O . CYS A 1 97 ? 62.506 -11.422 75.946 1.00 33.81 102 CYS A O 1
ATOM 769 N N . CYS A 1 98 ? 63.254 -13.330 76.853 1.00 34.18 103 CYS A N 1
ATOM 770 C CA . CYS A 1 98 ? 64.560 -12.775 77.167 1.00 35.62 103 CYS A CA 1
ATOM 771 C C . CYS A 1 98 ? 65.691 -13.346 76.310 1.00 38.51 103 CYS A C 1
ATOM 772 O O . CYS A 1 98 ? 66.835 -13.426 76.751 1.00 38.95 103 CYS A O 1
ATOM 775 N N . TRP A 1 99 ? 65.370 -13.737 75.080 1.00 42.47 104 TRP A N 1
ATOM 776 C CA . TRP A 1 99 ? 66.372 -14.274 74.164 1.00 44.17 104 TRP A CA 1
ATOM 777 C C . TRP A 1 99 ? 67.148 -13.177 73.474 1.00 45.43 104 TRP A C 1
ATOM 778 O O . TRP A 1 99 ? 68.344 -13.317 73.239 1.00 44.84 104 TRP A O 1
ATOM 789 N N . MET A 1 100 ? 66.454 -12.100 73.124 1.00 47.84 105 MET A N 1
ATOM 790 C CA . MET A 1 100 ? 67.074 -10.967 72.448 1.00 51.28 105 MET A CA 1
ATOM 791 C C . MET A 1 100 ? 68.184 -10.367 73.306 1.00 51.22 105 MET A C 1
ATOM 792 O O . MET A 1 100 ? 69.217 -9.942 72.793 1.00 52.92 105 MET A O 1
ATOM 794 N N . THR A 1 101 ? 67.972 -10.359 74.616 1.00 51.92 106 THR A N 1
ATOM 795 C CA . THR A 1 101 ? 68.956 -9.817 75.547 1.00 49.78 106 THR A CA 1
ATOM 796 C C . THR A 1 101 ? 69.998 -10.865 75.956 1.00 50.08 106 THR A C 1
ATOM 797 O O . THR A 1 101 ? 71.032 -10.544 76.534 1.00 49.21 106 THR A O 1
ATOM 801 N N . TYR A 1 102 ? 69.733 -12.110 75.598 1.00 50.32 107 TYR A N 1
ATOM 802 C CA . TYR A 1 102 ? 70.618 -13.214 75.907 1.00 52.21 107 TYR A CA 1
ATOM 803 C C . TYR A 1 102 ? 71.628 -13.526 74.791 1.00 54.26 107 TYR A C 1
ATOM 804 O O . TYR A 1 102 ? 72.805 -13.744 75.064 1.00 53.89 107 TYR A O 1
ATOM 813 N N . THR A 1 103 ? 71.160 -13.522 73.542 1.00 55.97 108 THR A N 1
ATOM 814 C CA . THR A 1 103 ? 72.004 -13.840 72.379 1.00 56.98 108 THR A CA 1
ATOM 815 C C . THR A 1 103 ? 72.800 -12.657 71.851 1.00 59.38 108 THR A C 1
ATOM 816 O O . THR A 1 103 ? 73.758 -12.839 71.107 1.00 60.15 108 THR A O 1
ATOM 820 N N . ALA A 1 104 ? 72.353 -11.449 72.183 1.00 62.05 109 ALA A N 1
ATOM 821 C CA . ALA A 1 104 ? 73.013 -10.226 71.735 1.00 65.71 109 ALA A CA 1
ATOM 822 C C . ALA A 1 104 ? 74.503 -10.265 72.030 1.00 66.53 109 ALA A C 1
ATOM 823 O O . ALA A 1 104 ? 75.312 -9.756 71.243 1.00 69.93 109 ALA A O 1
ATOM 825 N N . HIS A 1 105 ? 74.852 -10.934 73.125 1.00 66.01 110 HIS A N 1
ATOM 826 C CA . HIS A 1 105 ? 76.232 -11.052 73.577 1.00 65.62 110 HIS A CA 1
ATOM 827 C C . HIS A 1 105 ? 77.112 -12.067 72.842 1.00 65.93 110 HIS A C 1
ATOM 828 O O . HIS A 1 105 ? 78.294 -11.799 72.622 1.00 67.80 110 HIS A O 1
ATOM 830 N N . ARG A 1 106 ? 76.555 -13.202 72.423 1.00 64.42 111 ARG A N 1
ATOM 831 C CA . ARG A 1 106 ? 77.341 -14.227 71.723 1.00 64.64 111 ARG A CA 1
ATOM 832 C C . ARG A 1 106 ? 76.806 -14.648 70.347 1.00 65.22 111 ARG A C 1
ATOM 833 O O . ARG A 1 106 ? 77.418 -15.562 69.736 1.00 66.67 111 ARG A O 1
#

Organism: Aplysia californica (NCBI:txid6500)

Nearest PDB structures (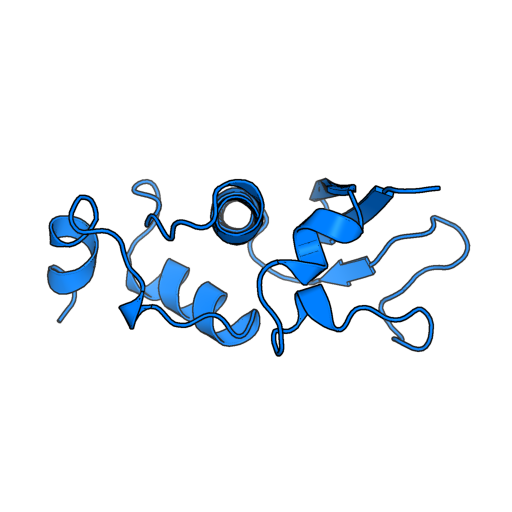foldseek):
  3kvt-assembly1_A  TM=1.010E+00  e=2.288E-23  Aplysia californica
  8quc-assembly1_A  TM=9.751E-01  e=2.278E-16  Homo sapiens
  7siz-assembly1_B  TM=8.990E-01  e=5.451E-09  Rattus norvegicus
  5bxh-assembly1_D  TM=8.397E-01  e=5.713E-07  Homo sapiens
  5bxh-assembly1_A  TM=8.251E-01  e=8.561E-07  Homo sapiens

Foldseek 3Di:
DQKAWECEQNDTDMDGLVLQCQDPPWPSVPDDCVDPQADPVVGHGYHDADPVLVVQVSVCSVVVAHAHDDVDALVNSVVVCVNGVHDPVRHDPVRVCRNVVVD

CATH classification: 3.30.710.10

Radius of gyration: 13.88 Å; Cα contacts (8 Å, |Δi|>4): 140; chains: 1; bounding box: 22×26×44 Å

InterPro domains:
  IPR000210 BTB/POZ domain [SM00225] (10-110)
  IPR003131 Potassium channel tetramerisation-type BTB domain [PF02214] (12-102)
  IPR003968 Potassium channel, voltage dependent, Kv [PR01491] (52-62)
  IPR003968 Potassium channel, voltage dependent, Kv [PR01491] (301-309)
  IPR003968 Potassium channel, voltage dependent, Kv [PR01491] (325-339)
  IPR003968 Potassium channel, voltage dependent, Kv [PR01491] (398-409)
  IPR003974 Potassium channel, voltage dependent, Kv3 [PR01498] (53-66)
  IPR003974 Potassium channel, voltage dependent, Kv3 [PR01498] (68-83)
  IPR003974 Potassium channel, voltage dependent, Kv3 [PR01498] (86-107)
  IPR003974 Potassium channel, voltage dependent, Kv3 [PR01498] (164-176)
  IPR003974 Potassium channel, voltage dependent, Kv3 [PR01498] (423-437)
  IPR005821 Ion transport domain [PF00520] (174-421)
  IPR011333 SKP1/BTB/POZ domain superfamily [G3DSA:3.30.710.10] (6-120)
  IPR011333 SKP1/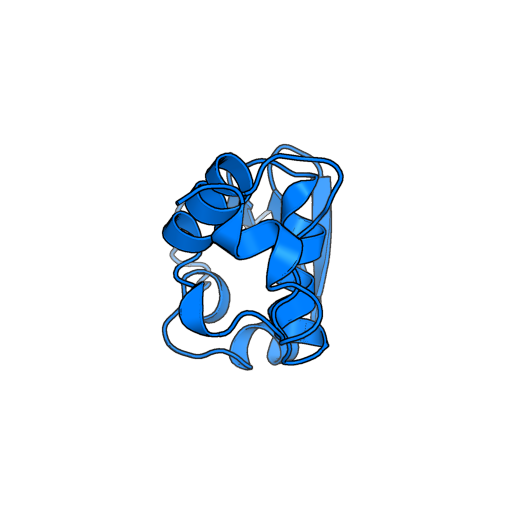BTB/POZ domain superfamily [SSF54695] (9-110)
  IPR027359 Voltage-dependent channel domain superfamily [G3DSA:1.20.120.350] (146-308)
  IPR028325 Voltage-gated potassium channel [PTHR11537] (10-436)

B-factor: mean 28.3, std 13.55, range [9.0, 83.32]

Solvent-accessible surface area: 6118 Å² total; per-residue (Å²): 127,83,123,16,51,0,11,0,35,40,94,123,27,77,9,122,108,72,18,6,126,109,30,99,72,4,94,2,12,152,32,70,123,64,50,182,52,27,49,102,132,105,88,9,15,91,16,120,63,70,46,49,5,0,47,48,0,0,61,22,0,102,58,47,96,1,53,6,15,124,128,37,77,10,67,56,0,42,111,12,2,139,51,1,42,15,76,26,106,101,12,39,86,93,13,141,84,38,63,82,90,61,134

Secondary structure (DSSP, 8-state):
--EEEEEETTEEEEEEHHHHTTS-SSTTTT--TTSTTEETTTTEEEE-S-TTTHHHHHHHHHHS-B---SSS-HHHHHHHHHHHT--GGGB-GGGSHHHHS--

Sequence (103 aa):
ENRVIINVGGIRHETYKATLKKIPATRLSRLTEGMLNYDPVLNEYFFDRHPGVFAQIINYYRSGKLHYPTDVCGPLFEEELEFWGLDSNQVEPCCWMTYTAHR